Protein AF-A0A2W4MJK6-F1 (afdb_monomer_lite)

Structure (mmCIF, N/CA/C/O backbone):
data_AF-A0A2W4MJK6-F1
#
_entry.id   AF-A0A2W4MJK6-F1
#
loop_
_atom_site.group_PDB
_atom_site.id
_atom_site.type_symbol
_atom_site.label_atom_id
_atom_site.label_alt_id
_atom_site.label_comp_id
_atom_site.label_asym_id
_atom_site.label_entity_id
_atom_site.label_seq_id
_atom_site.pdbx_PDB_ins_code
_atom_site.Cartn_x
_atom_site.Cartn_y
_atom_site.Cartn_z
_atom_site.occupancy
_atom_site.B_iso_or_equiv
_atom_site.auth_seq_id
_atom_site.auth_comp_id
_atom_site.auth_asym_id
_atom_site.auth_atom_id
_atom_site.pdbx_PDB_model_num
ATOM 1 N N . MET A 1 1 ? 18.730 6.166 -20.082 1.00 87.31 1 MET A N 1
ATOM 2 C CA . MET A 1 1 ? 17.694 5.169 -19.713 1.00 87.31 1 MET A CA 1
ATOM 3 C C . MET A 1 1 ? 17.436 5.219 -18.221 1.00 87.31 1 MET A C 1
ATOM 5 O O . MET A 1 1 ? 16.316 5.529 -17.856 1.00 87.31 1 MET A O 1
ATOM 9 N N . LEU A 1 2 ? 18.452 4.972 -17.387 1.00 89.06 2 LEU A N 1
ATOM 10 C CA . LEU A 1 2 ? 18.341 5.116 -15.932 1.00 89.06 2 LEU A CA 1
ATOM 11 C C . LEU A 1 2 ? 17.918 6.533 -15.521 1.00 89.06 2 LEU A C 1
ATOM 13 O O . LEU A 1 2 ? 17.028 6.662 -14.697 1.00 89.06 2 LEU A O 1
ATOM 17 N N . ASP A 1 3 ? 18.422 7.572 -16.195 1.00 93.44 3 ASP A N 1
ATOM 18 C CA . ASP A 1 3 ? 17.972 8.958 -15.964 1.00 93.44 3 ASP A CA 1
ATOM 19 C C . ASP A 1 3 ? 16.452 9.110 -16.114 1.00 93.44 3 ASP A C 1
ATOM 21 O O . ASP A 1 3 ? 15.803 9.695 -15.261 1.00 93.44 3 ASP A O 1
ATOM 25 N N . ARG A 1 4 ? 15.852 8.462 -17.124 1.00 95.12 4 ARG A N 1
ATOM 26 C CA . ARG A 1 4 ? 14.391 8.470 -17.305 1.00 95.12 4 ARG A CA 1
ATOM 27 C C . ARG A 1 4 ? 13.666 7.731 -16.182 1.00 95.12 4 ARG A C 1
ATOM 29 O O . ARG A 1 4 ? 12.547 8.091 -15.854 1.00 95.12 4 ARG A O 1
ATOM 36 N N . VAL A 1 5 ? 14.268 6.691 -15.604 1.00 95.44 5 VAL A N 1
ATOM 37 C CA . VAL A 1 5 ? 13.682 6.020 -14.435 1.00 95.44 5 VAL A CA 1
ATOM 38 C C . VAL A 1 5 ? 13.649 6.985 -13.248 1.00 95.44 5 VAL A C 1
ATOM 40 O O . VAL A 1 5 ? 12.609 7.115 -12.606 1.00 95.44 5 VAL A O 1
ATOM 43 N N . PHE A 1 6 ? 14.739 7.719 -13.013 1.00 95.62 6 PHE A N 1
ATOM 44 C CA . PHE A 1 6 ? 14.798 8.732 -11.960 1.00 95.62 6 PHE A CA 1
ATOM 45 C C . PHE A 1 6 ? 13.833 9.898 -12.204 1.00 95.62 6 PHE A C 1
ATOM 47 O O . PHE A 1 6 ? 13.121 10.265 -11.275 1.00 95.62 6 PHE A O 1
ATOM 54 N N . ASP A 1 7 ? 13.711 10.395 -13.439 1.00 95.94 7 ASP A N 1
ATOM 55 C CA . ASP A 1 7 ? 12.715 11.419 -13.797 1.00 95.94 7 ASP A CA 1
ATOM 56 C C . ASP A 1 7 ? 11.285 10.948 -13.474 1.00 95.94 7 ASP A C 1
ATOM 58 O O . ASP A 1 7 ? 10.447 11.710 -12.989 1.00 95.94 7 ASP A O 1
ATOM 62 N N . GLY A 1 8 ? 10.996 9.669 -13.734 1.00 94.94 8 GLY A N 1
ATOM 63 C CA . GLY A 1 8 ? 9.712 9.055 -13.405 1.00 94.94 8 GLY A CA 1
ATOM 64 C C . GLY A 1 8 ? 9.469 8.947 -11.898 1.00 94.94 8 GLY A C 1
ATOM 65 O O . GLY A 1 8 ? 8.353 9.186 -11.435 1.00 94.94 8 GLY A O 1
ATOM 66 N N . PHE A 1 9 ? 10.504 8.626 -11.119 1.00 94.19 9 PHE A N 1
ATOM 67 C CA . PHE A 1 9 ? 10.424 8.623 -9.656 1.00 94.19 9 PHE A CA 1
ATOM 68 C C . PHE A 1 9 ? 10.212 10.023 -9.087 1.00 94.19 9 PHE A C 1
ATOM 70 O O . PHE A 1 9 ? 9.378 10.191 -8.201 1.00 94.19 9 PHE A O 1
ATOM 77 N N . GLU A 1 10 ? 10.907 11.026 -9.613 1.00 94.25 10 GLU A N 1
ATOM 78 C CA . GLU A 1 10 ? 10.754 12.418 -9.193 1.00 94.25 10 GLU A CA 1
ATOM 79 C C . GLU A 1 10 ? 9.349 12.956 -9.503 1.00 94.25 10 GLU A C 1
ATOM 81 O O . GLU A 1 10 ? 8.722 13.590 -8.648 1.00 94.25 10 GLU A O 1
ATOM 86 N N . ALA A 1 11 ? 8.809 12.640 -10.686 1.00 92.31 11 ALA A N 1
ATOM 87 C CA . ALA A 1 11 ? 7.434 12.979 -11.047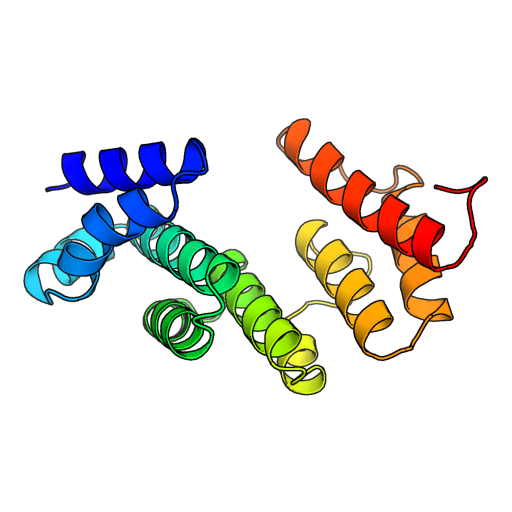 1.00 92.31 11 ALA A CA 1
ATOM 88 C C . ALA A 1 11 ? 6.430 12.393 -10.041 1.00 92.31 11 ALA A C 1
ATOM 90 O O . ALA A 1 11 ? 5.590 13.116 -9.504 1.00 92.31 11 ALA A O 1
ATOM 91 N N . ALA A 1 12 ? 6.573 11.108 -9.704 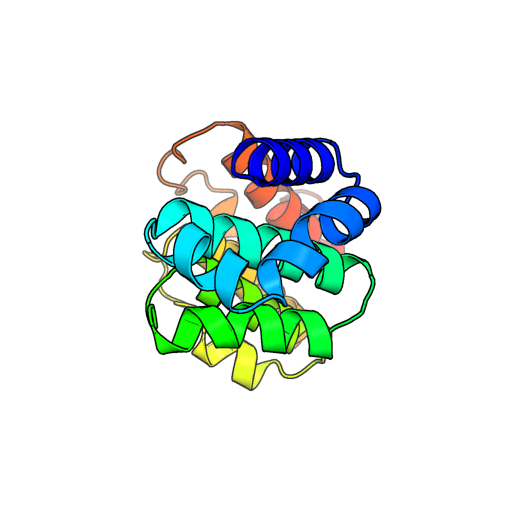1.00 87.38 12 ALA A N 1
ATOM 92 C CA . ALA A 1 12 ? 5.710 10.460 -8.722 1.00 87.38 12 ALA A CA 1
ATOM 93 C C . ALA A 1 12 ? 5.875 11.030 -7.307 1.00 87.38 12 ALA A C 1
ATOM 95 O O . ALA A 1 12 ? 4.882 11.198 -6.603 1.00 87.38 12 ALA A O 1
ATOM 96 N N . ALA A 1 13 ? 7.106 11.347 -6.896 1.00 86.00 13 ALA A N 1
ATOM 97 C CA . ALA A 1 13 ? 7.391 11.970 -5.604 1.00 86.00 13 ALA A CA 1
ATOM 98 C C . ALA A 1 13 ? 6.758 13.365 -5.485 1.00 86.00 13 ALA A C 1
ATOM 100 O O . ALA A 1 13 ? 6.377 13.784 -4.395 1.00 86.00 13 ALA A O 1
ATOM 101 N N . SER A 1 14 ? 6.587 14.052 -6.615 1.00 87.88 14 SER A N 1
ATOM 102 C CA . SER A 1 14 ? 5.889 15.338 -6.706 1.00 87.88 14 SER A CA 1
ATOM 103 C C . SER A 1 14 ? 4.359 15.196 -6.778 1.00 87.88 14 SER A C 1
ATOM 105 O O . SER A 1 14 ? 3.655 16.198 -6.886 1.00 87.88 14 SER A O 1
ATOM 107 N N . GLY A 1 15 ? 3.833 13.966 -6.731 1.00 85.75 15 GLY A N 1
ATOM 108 C CA . GLY A 1 15 ? 2.406 13.652 -6.848 1.00 85.75 15 GLY A CA 1
ATOM 109 C C . GLY A 1 15 ? 1.886 13.577 -8.288 1.00 85.75 15 GLY A C 1
ATOM 110 O O . GLY A 1 15 ? 0.711 13.271 -8.498 1.00 85.75 15 GLY A O 1
ATOM 111 N N . ASP A 1 16 ? 2.739 13.806 -9.288 1.00 92.62 16 ASP A N 1
ATOM 112 C CA . ASP A 1 16 ? 2.381 13.725 -10.704 1.00 92.62 16 ASP A CA 1
ATOM 113 C C . ASP A 1 16 ? 2.497 12.277 -11.203 1.00 92.62 16 ASP A C 1
ATOM 115 O O . ASP A 1 16 ? 3.438 11.862 -11.888 1.00 92.62 16 ASP A O 1
ATOM 119 N N . HIS A 1 17 ? 1.522 11.468 -10.791 1.00 91.56 17 HIS A N 1
ATOM 120 C CA . HIS A 1 17 ? 1.454 10.053 -11.148 1.00 91.56 17 HIS A CA 1
ATOM 121 C C . HIS A 1 17 ? 1.176 9.816 -12.638 1.00 91.56 17 HIS A C 1
ATOM 123 O O . HIS A 1 17 ? 1.513 8.749 -13.151 1.00 91.56 17 HIS A O 1
ATOM 129 N N . GLU A 1 18 ? 0.567 10.781 -13.332 1.00 94.12 18 GLU A N 1
ATOM 130 C CA . GLU A 1 18 ? 0.314 10.690 -14.771 1.00 94.12 18 GLU A CA 1
ATOM 131 C C . GLU A 1 18 ? 1.626 10.817 -15.541 1.00 94.12 18 GLU A C 1
ATOM 133 O O . GLU A 1 18 ? 1.984 9.908 -16.291 1.00 94.12 18 GLU A O 1
ATOM 138 N N . ARG A 1 19 ? 2.417 11.856 -15.247 1.00 95.94 19 ARG A N 1
ATOM 139 C CA . ARG A 1 19 ? 3.763 12.015 -15.805 1.00 95.94 19 ARG A CA 1
ATOM 140 C C . ARG A 1 19 ? 4.672 10.838 -15.462 1.00 95.94 19 ARG A C 1
ATOM 142 O O . ARG A 1 19 ? 5.455 10.393 -16.302 1.00 95.94 19 ARG A O 1
ATOM 149 N N . ALA A 1 20 ? 4.573 10.305 -14.244 1.00 95.62 20 ALA A N 1
ATOM 150 C CA . ALA A 1 20 ? 5.320 9.110 -13.870 1.00 95.62 20 ALA A CA 1
ATOM 151 C C . ALA A 1 20 ? 4.943 7.891 -14.737 1.00 95.62 20 ALA A C 1
ATOM 153 O O . ALA A 1 20 ? 5.843 7.185 -15.193 1.00 95.62 20 ALA A O 1
ATOM 154 N N . ASP A 1 21 ? 3.650 7.653 -15.014 1.00 97.19 21 ASP A N 1
ATOM 155 C CA . ASP A 1 21 ? 3.210 6.571 -15.916 1.00 97.19 21 ASP A CA 1
ATOM 156 C C . ASP A 1 21 ? 3.694 6.817 -17.353 1.00 97.19 21 ASP A C 1
ATOM 158 O O . ASP A 1 21 ? 4.245 5.901 -17.959 1.00 97.19 21 ASP A O 1
ATOM 162 N N . GLU A 1 22 ? 3.601 8.044 -17.877 1.00 97.50 22 GLU A N 1
ATOM 163 C CA . GLU A 1 22 ? 4.102 8.395 -19.219 1.00 97.50 22 GLU A CA 1
ATOM 164 C C . GLU A 1 22 ? 5.592 8.072 -19.402 1.00 97.50 22 GLU A C 1
ATOM 166 O O . GLU A 1 22 ? 6.026 7.624 -20.470 1.00 97.50 22 GLU A O 1
ATOM 171 N N . ILE A 1 23 ? 6.392 8.293 -18.357 1.00 97.62 23 ILE A N 1
ATOM 172 C CA . ILE A 1 23 ? 7.836 8.062 -18.388 1.00 97.62 23 ILE A CA 1
ATOM 173 C C . ILE A 1 23 ? 8.168 6.583 -18.168 1.00 97.62 23 ILE A C 1
ATOM 175 O O . ILE A 1 23 ? 8.972 6.018 -18.916 1.00 97.62 23 ILE A O 1
ATOM 179 N N . LEU A 1 24 ? 7.581 5.962 -17.141 1.00 97.69 24 LEU A N 1
ATOM 180 C CA . LEU A 1 24 ? 7.978 4.637 -16.665 1.00 97.69 24 LEU A CA 1
ATOM 181 C C . LEU A 1 24 ? 7.270 3.499 -17.399 1.00 97.69 24 LEU A C 1
ATOM 183 O O . LEU A 1 24 ? 7.874 2.439 -17.574 1.00 97.69 24 LEU A O 1
ATOM 187 N N . ARG A 1 25 ? 6.026 3.685 -17.863 1.00 97.62 25 ARG A N 1
ATOM 188 C CA . ARG A 1 25 ? 5.255 2.612 -18.510 1.00 97.62 25 ARG A CA 1
ATOM 189 C C . ARG A 1 25 ? 5.942 2.056 -19.756 1.00 97.62 25 ARG A C 1
ATOM 191 O O . ARG A 1 25 ? 6.090 0.837 -19.826 1.00 97.62 25 ARG A O 1
ATOM 198 N N . PRO A 1 26 ? 6.446 2.882 -20.696 1.00 97.88 26 PRO A N 1
ATOM 199 C CA . PRO A 1 26 ? 7.127 2.358 -21.877 1.00 97.88 26 PRO A CA 1
ATOM 200 C C . PRO A 1 26 ? 8.396 1.569 -21.528 1.00 97.88 26 PRO A C 1
ATOM 202 O O . PRO A 1 26 ? 8.716 0.592 -22.198 1.00 97.88 26 PRO A O 1
ATOM 205 N N . LEU A 1 27 ? 9.108 1.972 -20.468 1.00 97.06 27 LEU A N 1
ATOM 206 C CA . LEU A 1 27 ? 10.315 1.283 -19.996 1.00 97.06 27 LEU A CA 1
ATOM 207 C C . LEU A 1 27 ? 9.984 -0.043 -19.304 1.00 97.06 27 LEU A C 1
ATOM 209 O O . LEU A 1 27 ? 10.742 -1.003 -19.411 1.00 97.06 27 LEU A O 1
ATOM 213 N N . PHE A 1 28 ? 8.862 -0.090 -18.587 1.00 96.00 28 PHE A N 1
ATOM 214 C CA . PHE A 1 28 ? 8.365 -1.298 -17.945 1.00 96.00 28 PHE A CA 1
ATOM 215 C C . PHE A 1 28 ? 7.875 -2.315 -18.983 1.00 96.00 28 PHE A C 1
ATOM 217 O O . PHE A 1 28 ? 8.196 -3.500 -18.887 1.00 96.00 28 PHE A O 1
ATOM 224 N N . ASP A 1 29 ? 7.121 -1.877 -19.990 1.00 95.75 29 ASP A N 1
ATOM 225 C CA . ASP A 1 29 ? 6.503 -2.763 -20.981 1.00 95.75 29 ASP A CA 1
ATOM 226 C C . ASP A 1 29 ? 7.492 -3.274 -22.043 1.00 95.75 29 ASP A C 1
ATOM 228 O O . ASP A 1 29 ? 7.329 -4.397 -22.522 1.00 95.75 29 ASP A O 1
ATOM 232 N N . ASP A 1 30 ? 8.542 -2.514 -22.382 1.00 96.62 30 ASP A N 1
ATOM 233 C CA . ASP A 1 30 ? 9.604 -2.972 -23.289 1.00 96.62 30 ASP A CA 1
ATOM 234 C C . ASP A 1 30 ? 10.489 -4.039 -22.606 1.00 96.62 30 ASP A C 1
ATOM 236 O O . ASP A 1 30 ? 11.190 -3.725 -21.639 1.00 96.62 30 ASP A O 1
ATOM 240 N N . PRO A 1 31 ? 10.535 -5.291 -23.111 1.00 95.31 31 PRO A N 1
ATOM 241 C CA . PRO A 1 31 ? 11.337 -6.360 -22.518 1.00 95.31 31 PRO A CA 1
ATOM 242 C C . PRO A 1 31 ? 12.828 -6.031 -22.397 1.00 95.31 31 PRO A C 1
ATOM 244 O O . PRO A 1 31 ? 13.452 -6.428 -21.417 1.00 95.31 31 PRO A O 1
ATOM 247 N N . ARG A 1 32 ? 13.397 -5.290 -23.358 1.00 95.81 32 ARG A N 1
ATOM 248 C CA . ARG A 1 32 ? 14.825 -4.923 -23.347 1.00 95.81 32 ARG A CA 1
ATOM 249 C C . ARG A 1 32 ? 15.121 -3.917 -22.248 1.00 95.81 32 ARG A C 1
ATOM 251 O O . ARG A 1 32 ? 16.144 -4.001 -21.577 1.00 95.81 32 ARG A O 1
ATOM 258 N N . CYS A 1 33 ? 14.214 -2.962 -22.069 1.00 95.38 33 CYS A N 1
ATOM 259 C CA . CYS A 1 33 ? 14.311 -1.992 -20.993 1.00 95.38 33 CYS A CA 1
ATOM 260 C C . CYS A 1 33 ? 14.109 -2.677 -19.635 1.00 95.38 33 CYS A C 1
ATOM 262 O O . CYS A 1 33 ? 14.892 -2.490 -18.701 1.00 95.38 33 CYS A O 1
ATOM 264 N N . TRP A 1 34 ? 13.092 -3.528 -19.533 1.00 94.38 34 TRP A N 1
ATOM 265 C CA . TRP A 1 34 ? 12.825 -4.248 -18.302 1.00 94.38 34 TRP A CA 1
ATOM 266 C C . TRP A 1 34 ? 13.993 -5.127 -17.874 1.00 94.38 34 TRP A C 1
ATOM 268 O O . TRP A 1 34 ? 14.310 -5.130 -16.696 1.00 94.38 34 TRP A O 1
ATOM 278 N N . GLU A 1 35 ? 14.666 -5.820 -18.795 1.00 93.88 35 GLU A N 1
ATOM 279 C CA . GLU A 1 35 ? 15.834 -6.652 -18.477 1.00 93.88 35 GLU A CA 1
ATOM 280 C C . GLU A 1 35 ? 16.925 -5.856 -17.743 1.00 93.88 35 GLU A C 1
ATOM 282 O O . GLU A 1 35 ? 17.447 -6.312 -16.726 1.00 93.88 35 GLU A O 1
ATOM 287 N N . VAL A 1 36 ? 17.204 -4.628 -18.194 1.00 94.62 36 VAL A N 1
ATOM 288 C CA . VAL A 1 36 ? 18.181 -3.736 -17.552 1.00 94.62 36 VAL A CA 1
ATOM 289 C C . VAL A 1 36 ? 17.687 -3.252 -16.189 1.00 94.62 36 VAL A C 1
ATOM 291 O O . VAL A 1 36 ? 18.419 -3.371 -15.211 1.00 94.62 36 VAL A O 1
ATOM 294 N N . ILE A 1 37 ? 16.454 -2.744 -16.090 1.00 93.69 37 ILE A N 1
ATOM 295 C CA . ILE A 1 37 ? 15.870 -2.271 -14.816 1.00 93.69 37 ILE A CA 1
ATOM 296 C C . ILE A 1 37 ? 15.832 -3.400 -13.785 1.00 93.69 37 ILE A C 1
ATOM 298 O O . ILE A 1 37 ? 16.164 -3.211 -12.619 1.00 93.69 37 ILE A O 1
ATOM 302 N N . ALA A 1 38 ? 15.448 -4.591 -14.234 1.00 90.31 38 ALA A N 1
ATOM 303 C CA . ALA A 1 38 ? 15.267 -5.764 -13.410 1.00 90.31 38 ALA A CA 1
ATOM 304 C C . ALA A 1 38 ? 16.583 -6.278 -12.807 1.00 90.31 38 ALA A C 1
ATOM 306 O O . ALA A 1 38 ? 16.522 -7.022 -11.827 1.00 90.31 38 ALA A O 1
ATOM 307 N N . THR A 1 39 ? 17.749 -5.906 -13.345 1.00 93.19 39 THR A N 1
ATOM 308 C CA . THR A 1 39 ? 19.051 -6.294 -12.774 1.00 93.19 39 THR A CA 1
ATOM 309 C C . THR A 1 39 ? 19.294 -5.737 -11.374 1.00 93.19 39 THR A C 1
ATOM 311 O O . THR A 1 39 ? 19.967 -6.392 -10.580 1.00 93.19 39 THR A O 1
ATOM 314 N N . ASP A 1 40 ? 18.710 -4.582 -11.049 1.00 92.25 40 ASP A N 1
ATOM 315 C CA . ASP A 1 40 ? 18.738 -4.014 -9.705 1.00 92.25 40 ASP A CA 1
ATOM 316 C C . ASP A 1 40 ? 17.387 -4.259 -9.018 1.00 92.25 40 ASP A C 1
ATOM 318 O O . ASP A 1 40 ? 16.360 -3.728 -9.459 1.00 92.25 40 ASP A O 1
ATOM 322 N N . PRO A 1 41 ? 17.360 -5.040 -7.924 1.00 90.62 41 PRO A N 1
ATOM 323 C CA . PRO A 1 41 ? 16.146 -5.275 -7.165 1.00 90.62 41 PRO A CA 1
ATOM 324 C C . PRO A 1 41 ? 15.424 -4.007 -6.708 1.00 90.62 41 PRO A C 1
ATOM 326 O O . PRO A 1 41 ? 14.198 -3.980 -6.775 1.00 90.62 41 PRO A O 1
ATOM 329 N N . LEU A 1 42 ? 16.155 -2.967 -6.293 1.00 89.19 42 LEU A N 1
ATOM 330 C CA . LEU A 1 42 ? 15.563 -1.726 -5.787 1.00 89.19 42 LEU A CA 1
ATOM 331 C C . LEU A 1 42 ? 14.914 -0.919 -6.910 1.00 89.19 42 LEU A C 1
ATOM 333 O O . LEU A 1 42 ? 13.802 -0.418 -6.753 1.00 89.19 42 LEU A O 1
ATOM 337 N N . MET A 1 43 ? 15.567 -0.826 -8.071 1.00 91.88 43 MET A N 1
ATOM 338 C CA . MET A 1 43 ? 14.962 -0.166 -9.232 1.00 91.88 43 MET A CA 1
ATOM 339 C C . MET A 1 43 ? 13.742 -0.936 -9.729 1.00 91.88 43 MET A C 1
ATOM 341 O O . MET A 1 43 ? 12.714 -0.337 -10.046 1.00 91.88 43 MET A O 1
ATOM 345 N N . ARG A 1 44 ? 13.827 -2.268 -9.766 1.00 92.31 44 ARG A N 1
ATOM 346 C CA . ARG A 1 44 ? 12.726 -3.132 -10.192 1.00 92.31 44 ARG A CA 1
ATOM 347 C C . ARG A 1 44 ? 11.478 -2.939 -9.328 1.00 92.31 44 ARG A C 1
ATOM 349 O O . ARG A 1 44 ? 10.382 -2.776 -9.869 1.00 92.31 44 ARG A O 1
ATOM 356 N N . THR A 1 45 ? 11.631 -2.981 -8.006 1.00 93.00 45 THR A N 1
ATOM 357 C CA . THR A 1 45 ? 10.513 -2.822 -7.067 1.00 93.00 45 THR A CA 1
ATOM 358 C C . THR A 1 45 ? 10.019 -1.384 -7.040 1.00 93.00 45 THR A C 1
ATOM 360 O O . THR A 1 45 ? 8.808 -1.186 -7.078 1.00 93.00 45 THR A O 1
ATOM 363 N N . GLY A 1 46 ? 10.922 -0.401 -7.107 1.00 93.38 46 GLY A N 1
ATOM 364 C CA . GLY A 1 46 ? 10.583 1.017 -7.208 1.00 93.38 46 GLY A CA 1
ATOM 365 C C . GLY A 1 46 ? 9.716 1.333 -8.428 1.00 93.38 46 GLY A C 1
ATOM 366 O O . GLY A 1 46 ? 8.643 1.908 -8.280 1.00 93.38 46 GLY A O 1
ATOM 367 N N . VAL A 1 47 ? 10.106 0.885 -9.631 1.00 96.00 47 VAL A N 1
ATOM 368 C CA . VAL A 1 47 ? 9.311 1.098 -10.860 1.00 96.00 47 VAL A CA 1
ATOM 369 C C . VAL A 1 47 ? 7.926 0.470 -10.741 1.00 96.00 47 VAL A C 1
ATOM 371 O O . VAL A 1 47 ? 6.927 1.118 -11.054 1.00 96.00 47 VAL A O 1
ATOM 374 N N . ALA A 1 48 ? 7.845 -0.777 -10.272 1.00 95.44 48 ALA A N 1
ATOM 375 C CA . ALA A 1 48 ? 6.560 -1.449 -10.115 1.00 95.44 48 ALA A CA 1
ATOM 376 C C . ALA A 1 48 ? 5.680 -0.792 -9.045 1.00 95.44 48 ALA A C 1
ATOM 378 O O . ALA A 1 48 ? 4.469 -0.695 -9.238 1.00 95.44 48 ALA A O 1
ATOM 379 N N . TYR A 1 49 ? 6.275 -0.315 -7.951 1.00 93.88 49 TYR A N 1
ATOM 380 C CA . TYR A 1 49 ? 5.571 0.420 -6.910 1.00 93.88 49 TYR A CA 1
ATOM 381 C C . TYR A 1 49 ? 5.021 1.742 -7.439 1.00 93.88 49 TYR A C 1
ATOM 383 O O . TYR A 1 49 ? 3.817 1.971 -7.352 1.00 93.88 49 TYR A O 1
ATOM 391 N N . THR A 1 50 ? 5.854 2.567 -8.074 1.00 94.50 50 THR A N 1
ATOM 392 C CA . THR A 1 50 ? 5.435 3.853 -8.643 1.00 94.50 50 THR A CA 1
ATOM 393 C C . THR A 1 50 ? 4.287 3.695 -9.638 1.00 94.50 50 THR A C 1
ATOM 395 O O . THR A 1 50 ? 3.265 4.373 -9.518 1.00 94.50 50 THR A O 1
ATO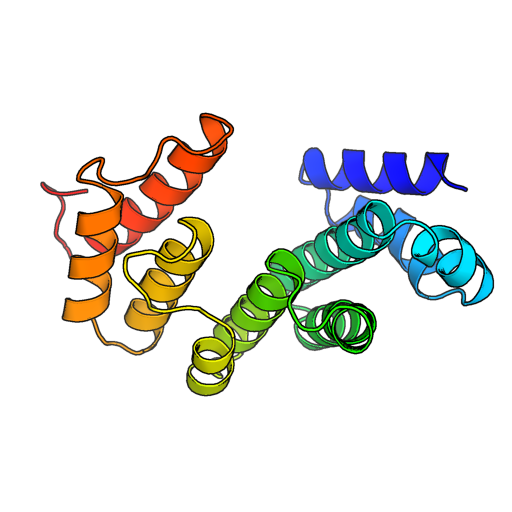M 398 N N . LEU A 1 51 ? 4.424 2.770 -10.591 1.00 97.56 51 LEU A N 1
ATOM 399 C CA . LEU A 1 51 ? 3.390 2.493 -11.586 1.00 97.56 51 LEU A CA 1
ATOM 400 C C . LEU A 1 51 ? 2.116 1.923 -10.949 1.00 97.56 51 LEU A C 1
ATOM 402 O O . LEU A 1 51 ? 1.012 2.356 -11.275 1.00 97.56 51 LEU A O 1
ATOM 406 N N . GLY A 1 52 ? 2.260 0.976 -10.019 1.00 95.75 52 GLY A N 1
ATOM 407 C CA . GLY A 1 52 ? 1.133 0.329 -9.356 1.00 95.75 52 GLY A CA 1
ATOM 408 C C . GLY A 1 52 ? 0.322 1.281 -8.473 1.00 95.75 52 GLY A C 1
ATOM 409 O O . GLY A 1 52 ? -0.907 1.245 -8.512 1.00 95.75 52 GLY A O 1
ATOM 410 N N . ILE A 1 53 ? 0.981 2.169 -7.720 1.00 91.81 53 ILE A N 1
ATOM 411 C CA . ILE A 1 53 ? 0.309 3.213 -6.931 1.00 91.81 53 ILE A CA 1
ATOM 412 C C . ILE A 1 53 ? -0.364 4.244 -7.844 1.00 91.81 53 ILE A C 1
ATOM 414 O O . ILE A 1 53 ? -1.515 4.607 -7.605 1.00 91.81 53 ILE A O 1
ATOM 418 N N . GLY A 1 54 ? 0.301 4.672 -8.921 1.00 93.50 54 GLY A N 1
ATOM 419 C CA . GLY A 1 54 ? -0.305 5.580 -9.898 1.00 93.50 54 GLY A CA 1
ATOM 420 C C . GLY A 1 54 ? -1.569 4.994 -10.539 1.00 93.50 54 GLY A C 1
ATOM 421 O O . GLY A 1 54 ? -2.589 5.674 -10.658 1.00 93.50 54 GLY A O 1
ATOM 422 N N . ASP A 1 55 ? -1.545 3.706 -10.883 1.00 96.50 55 ASP A N 1
ATOM 423 C CA . ASP A 1 55 ? -2.715 2.991 -11.394 1.00 96.50 55 ASP A CA 1
ATOM 424 C C . ASP A 1 55 ? -3.826 2.840 -10.344 1.00 96.50 55 ASP A C 1
ATOM 426 O O . ASP A 1 55 ? -5.000 2.982 -10.688 1.00 96.50 55 ASP A O 1
ATOM 430 N N . LEU A 1 56 ? -3.488 2.612 -9.069 1.00 92.19 56 LEU A N 1
ATOM 431 C CA . LEU A 1 56 ? -4.455 2.602 -7.965 1.00 92.19 56 LEU A CA 1
ATOM 432 C C . LEU A 1 56 ? -5.165 3.951 -7.814 1.00 92.19 56 LEU A C 1
ATOM 434 O O . LEU A 1 56 ? -6.394 3.982 -7.746 1.00 92.19 56 LEU A O 1
ATOM 438 N N . HIS A 1 57 ? -4.415 5.055 -7.804 1.00 89.31 57 HIS A N 1
ATOM 439 C CA . HIS A 1 57 ? -4.975 6.408 -7.705 1.00 89.31 57 HIS A CA 1
ATOM 440 C C . HIS A 1 57 ? -5.899 6.740 -8.879 1.00 89.31 57 HIS A C 1
ATOM 442 O O . HIS A 1 57 ? -6.917 7.404 -8.701 1.00 89.31 57 HIS A O 1
ATOM 448 N N . ALA A 1 58 ? -5.592 6.220 -10.065 1.00 91.88 58 ALA A N 1
ATOM 449 C CA . ALA A 1 58 ? -6.426 6.381 -11.246 1.00 91.88 58 ALA A CA 1
ATOM 450 C C . ALA A 1 58 ? -7.571 5.353 -11.363 1.00 91.88 58 ALA A C 1
ATOM 452 O O . ALA A 1 58 ? -8.265 5.328 -12.380 1.00 91.88 58 ALA A O 1
ATOM 453 N N . GLY A 1 59 ? -7.754 4.463 -10.379 1.00 94.12 59 GLY A N 1
ATOM 454 C CA . GLY A 1 59 ? -8.779 3.412 -10.408 1.00 94.12 59 GLY A CA 1
ATOM 455 C C . GLY A 1 59 ? -8.531 2.300 -11.437 1.00 94.12 59 GLY A C 1
ATOM 456 O O . GLY A 1 59 ? -9.415 1.485 -11.697 1.00 94.12 59 GLY A O 1
ATOM 457 N N . ARG A 1 60 ? -7.331 2.219 -12.022 1.00 96.62 60 ARG A N 1
ATOM 458 C CA . ARG A 1 60 ? -6.934 1.217 -13.026 1.00 96.62 60 ARG A CA 1
ATOM 459 C C . ARG A 1 60 ? -6.458 -0.072 -12.353 1.00 96.62 60 ARG A C 1
ATOM 461 O O . ARG A 1 60 ? -5.316 -0.499 -12.521 1.00 96.62 60 ARG A O 1
ATOM 468 N N . LEU A 1 61 ? -7.350 -0.695 -11.584 1.00 96.94 61 LEU A N 1
ATOM 469 C CA . LEU A 1 61 ? -7.022 -1.798 -10.668 1.00 96.94 61 LEU A CA 1
ATOM 470 C C . LEU A 1 61 ? -6.373 -3.001 -11.378 1.00 96.94 61 LEU A C 1
ATOM 472 O O . LEU A 1 61 ? -5.422 -3.576 -10.854 1.00 96.94 61 LEU A O 1
ATOM 476 N N . ASP A 1 62 ? -6.810 -3.325 -12.598 1.00 97.38 62 ASP A N 1
ATOM 477 C CA . ASP A 1 62 ? -6.235 -4.416 -13.404 1.00 97.38 62 ASP A CA 1
ATOM 478 C C . ASP A 1 62 ? -4.784 -4.149 -13.821 1.00 97.38 62 ASP A C 1
ATOM 480 O O . ASP A 1 62 ? -3.941 -5.049 -13.757 1.00 97.38 62 ASP A O 1
ATOM 484 N N . ARG A 1 63 ? -4.462 -2.902 -14.196 1.00 96.75 63 ARG A N 1
ATOM 485 C CA . ARG A 1 63 ? -3.086 -2.509 -14.541 1.00 96.75 63 ARG A CA 1
ATOM 486 C C . ARG A 1 63 ? -2.182 -2.526 -13.312 1.00 96.75 63 ARG A C 1
ATOM 488 O O . ARG A 1 63 ? -1.063 -3.041 -13.398 1.00 96.75 63 ARG A O 1
ATOM 495 N N . ALA A 1 64 ? -2.674 -2.035 -12.174 1.00 97.06 64 ALA A N 1
ATOM 496 C CA . ALA A 1 64 ? -1.936 -2.072 -10.914 1.00 97.06 64 ALA A CA 1
ATOM 497 C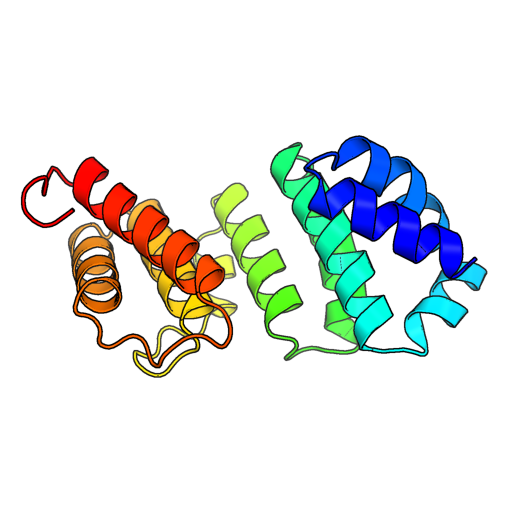 C . ALA A 1 64 ? -1.589 -3.516 -10.526 1.00 97.06 64 ALA A C 1
ATOM 499 O O . ALA A 1 64 ? -0.432 -3.843 -10.258 1.00 97.06 64 ALA A O 1
ATOM 500 N N . GLU A 1 65 ? -2.576 -4.411 -10.571 1.00 96.56 65 GLU A N 1
ATOM 501 C CA . GLU A 1 65 ? -2.388 -5.817 -10.229 1.00 96.56 65 GLU A CA 1
ATOM 502 C C . GLU A 1 65 ? -1.371 -6.517 -11.135 1.00 96.56 65 GLU A C 1
ATOM 504 O O . GLU A 1 65 ? -0.480 -7.212 -10.643 1.00 96.56 65 GLU A O 1
ATOM 509 N N . ALA A 1 66 ? -1.482 -6.326 -12.453 1.00 96.25 66 ALA A N 1
ATOM 510 C CA . ALA A 1 66 ? -0.550 -6.891 -13.424 1.00 96.25 66 ALA A CA 1
ATOM 511 C C . ALA A 1 66 ? 0.884 -6.394 -13.184 1.00 96.25 66 ALA A C 1
ATOM 513 O O . ALA A 1 66 ? 1.829 -7.187 -13.206 1.00 96.25 66 ALA A O 1
ATOM 514 N N . THR A 1 67 ? 1.032 -5.099 -12.885 1.00 95.88 67 THR A N 1
ATOM 515 C CA . THR A 1 67 ? 2.322 -4.469 -12.578 1.00 95.88 67 THR A CA 1
ATOM 516 C C . THR A 1 67 ? 2.965 -5.113 -11.348 1.00 95.88 67 THR A C 1
ATOM 518 O O . THR A 1 67 ? 4.102 -5.583 -11.419 1.00 95.88 67 THR A O 1
ATOM 521 N N . PHE A 1 68 ? 2.227 -5.226 -10.239 1.00 95.88 68 PHE A N 1
ATOM 522 C CA . PHE A 1 68 ? 2.746 -5.845 -9.019 1.00 95.88 68 PHE A CA 1
ATOM 523 C C . PHE A 1 68 ? 3.014 -7.348 -9.178 1.00 95.88 68 PHE A C 1
ATOM 525 O O . PHE A 1 68 ? 4.030 -7.852 -8.693 1.00 95.88 68 PHE A O 1
ATOM 532 N N . ARG A 1 69 ? 2.142 -8.086 -9.881 1.00 94.69 69 ARG A N 1
ATOM 533 C CA . ARG A 1 69 ? 2.319 -9.531 -10.106 1.00 94.69 69 ARG A CA 1
ATOM 534 C C . ARG A 1 69 ? 3.580 -9.859 -10.896 1.00 94.69 69 ARG A C 1
ATOM 536 O O . ARG A 1 69 ? 4.222 -10.856 -10.575 1.00 94.69 69 ARG A O 1
ATOM 543 N N . ARG A 1 70 ? 3.958 -9.020 -11.868 1.00 93.31 70 ARG A N 1
ATOM 544 C CA . ARG A 1 70 ? 5.192 -9.199 -12.649 1.00 93.31 70 ARG A CA 1
ATOM 545 C C . ARG A 1 70 ? 6.447 -9.195 -11.776 1.00 93.31 70 ARG A C 1
ATOM 547 O O . ARG A 1 70 ? 7.408 -9.872 -12.107 1.00 93.31 70 ARG A O 1
ATOM 554 N N . VAL A 1 71 ? 6.451 -8.438 -10.678 1.00 92.62 71 VAL A N 1
ATOM 555 C CA . VAL A 1 71 ? 7.586 -8.414 -9.740 1.00 92.62 71 VAL A CA 1
ATOM 556 C C . VAL A 1 71 ? 7.445 -9.484 -8.659 1.00 92.62 71 VAL A C 1
ATOM 558 O O . VAL A 1 71 ? 8.441 -10.088 -8.264 1.00 92.62 71 VAL A O 1
ATOM 561 N N . LYS A 1 72 ? 6.216 -9.778 -8.215 1.00 89.19 72 LYS A N 1
ATOM 562 C CA . LYS A 1 72 ? 5.957 -10.794 -7.184 1.00 89.19 72 LYS A CA 1
ATOM 563 C C . LYS A 1 72 ? 6.434 -12.195 -7.578 1.00 89.19 72 LYS A C 1
ATOM 565 O O . LYS A 1 72 ? 6.842 -12.935 -6.690 1.00 89.19 72 LYS A O 1
ATOM 570 N N . SER A 1 73 ? 6.385 -12.572 -8.860 1.00 83.00 73 SER A N 1
ATOM 571 C CA . SER A 1 73 ? 6.865 -13.894 -9.310 1.00 83.00 73 SER A CA 1
ATOM 572 C C . SER A 1 73 ? 8.319 -14.158 -8.923 1.00 83.00 73 SER A C 1
ATOM 574 O O . SER A 1 73 ? 8.675 -15.291 -8.611 1.00 83.00 73 SER A O 1
ATOM 576 N N . ASP A 1 74 ? 9.126 -13.101 -8.904 1.00 80.62 74 ASP A N 1
ATOM 577 C CA . ASP A 1 74 ? 10.568 -13.181 -8.694 1.00 80.62 74 ASP A CA 1
ATOM 578 C C . ASP A 1 74 ? 10.944 -12.813 -7.252 1.00 80.62 74 ASP A C 1
ATOM 580 O O . ASP A 1 74 ? 11.982 -13.235 -6.746 1.00 80.62 74 ASP A O 1
ATOM 584 N N . MET A 1 75 ? 10.099 -12.019 -6.585 1.00 83.56 75 MET A N 1
ATOM 585 C CA . MET A 1 75 ? 10.289 -11.541 -5.213 1.00 83.56 75 MET A CA 1
ATOM 586 C C . MET A 1 75 ? 9.003 -11.739 -4.395 1.00 83.56 75 MET A C 1
ATOM 588 O O . MET A 1 75 ? 8.320 -10.763 -4.063 1.00 83.56 75 MET A O 1
ATOM 592 N N . PRO A 1 76 ? 8.645 -12.996 -4.073 1.00 81.06 76 PRO A N 1
ATOM 593 C CA . PRO A 1 76 ? 7.351 -13.331 -3.474 1.00 81.06 76 PRO A CA 1
ATOM 594 C C . PRO A 1 76 ? 7.105 -12.664 -2.115 1.00 81.06 76 PRO A C 1
ATOM 596 O O . PRO A 1 76 ? 5.955 -12.361 -1.792 1.00 81.06 76 PRO A O 1
ATOM 599 N N . ASP A 1 77 ? 8.175 -12.370 -1.374 1.00 82.38 77 ASP A N 1
ATOM 600 C CA . ASP A 1 77 ? 8.118 -11.826 -0.015 1.00 82.38 77 ASP A CA 1
ATOM 601 C C . ASP A 1 77 ? 8.445 -10.327 0.071 1.00 82.38 77 ASP A C 1
ATOM 603 O O . ASP A 1 77 ? 8.574 -9.795 1.175 1.00 82.38 77 ASP A O 1
ATOM 607 N N . HIS A 1 78 ? 8.565 -9.616 -1.061 1.00 88.44 78 HIS A N 1
ATOM 608 C CA . HIS A 1 78 ? 8.873 -8.184 -1.027 1.00 88.44 78 HIS A CA 1
ATOM 609 C C . HIS A 1 78 ? 7.717 -7.391 -0.385 1.00 88.44 78 HIS A C 1
ATOM 611 O O . HIS A 1 78 ? 6.621 -7.347 -0.964 1.00 88.44 78 HIS A O 1
ATOM 617 N N . PRO A 1 79 ? 7.926 -6.719 0.769 1.00 87.81 79 PRO A N 1
ATOM 618 C CA . PRO A 1 79 ? 6.832 -6.125 1.533 1.00 87.81 79 PRO A CA 1
ATOM 619 C C . PRO A 1 79 ? 6.026 -5.094 0.742 1.00 87.81 79 PRO A C 1
ATOM 621 O O . PRO A 1 79 ? 4.802 -5.127 0.775 1.00 87.81 79 PRO A O 1
ATOM 624 N N . GLU A 1 80 ? 6.680 -4.214 -0.020 1.00 86.50 80 GLU A N 1
ATOM 625 C CA . GLU A 1 80 ? 5.990 -3.165 -0.789 1.00 86.50 80 GLU A CA 1
ATOM 626 C C . GLU A 1 80 ? 5.097 -3.726 -1.898 1.00 86.50 80 GLU A C 1
ATOM 628 O O . GLU A 1 80 ? 3.973 -3.266 -2.079 1.00 86.50 80 GLU A O 1
ATOM 633 N N . ILE A 1 81 ? 5.554 -4.769 -2.599 1.00 92.25 81 ILE A N 1
ATOM 634 C CA . ILE A 1 81 ? 4.789 -5.402 -3.682 1.00 92.25 81 ILE A CA 1
ATOM 635 C C . ILE A 1 81 ? 3.593 -6.151 -3.096 1.00 92.25 81 ILE A C 1
ATOM 637 O O . ILE A 1 81 ? 2.477 -6.076 -3.612 1.00 92.25 81 ILE A O 1
ATOM 641 N N . ARG A 1 82 ? 3.813 -6.839 -1.972 1.00 93.00 82 ARG A N 1
ATOM 642 C CA . ARG A 1 82 ? 2.765 -7.534 -1.231 1.00 93.00 82 ARG A CA 1
ATOM 643 C C . ARG A 1 82 ? 1.689 -6.562 -0.724 1.00 93.00 82 ARG A C 1
ATOM 645 O O . ARG A 1 82 ? 0.503 -6.812 -0.930 1.00 93.00 82 ARG A O 1
ATOM 652 N N . ARG A 1 83 ? 2.095 -5.431 -0.137 1.00 91.06 83 ARG A N 1
ATOM 653 C CA . ARG A 1 83 ? 1.202 -4.348 0.315 1.00 91.06 83 ARG A CA 1
ATOM 654 C C . ARG A 1 83 ? 0.452 -3.697 -0.843 1.00 91.06 83 ARG A C 1
ATOM 656 O O . ARG A 1 83 ? -0.743 -3.453 -0.717 1.00 91.06 83 ARG A O 1
ATOM 663 N N . GLY A 1 84 ? 1.124 -3.450 -1.969 1.00 92.19 84 GLY A N 1
ATOM 664 C CA . GLY A 1 84 ? 0.505 -2.920 -3.185 1.00 92.19 84 GLY A CA 1
ATOM 665 C C . GLY A 1 84 ? -0.629 -3.815 -3.688 1.00 92.19 84 GLY A C 1
ATOM 666 O O . GLY A 1 84 ? -1.739 -3.341 -3.917 1.00 92.19 84 GLY A O 1
ATOM 667 N N . LEU A 1 85 ? -0.404 -5.133 -3.747 1.00 95.38 85 LEU A N 1
ATOM 668 C CA . LEU A 1 85 ? -1.452 -6.100 -4.094 1.00 95.38 85 LEU A CA 1
ATOM 669 C C . LEU A 1 85 ? -2.595 -6.130 -3.074 1.00 95.38 85 LEU A C 1
ATOM 671 O O . LEU A 1 85 ? -3.756 -6.188 -3.473 1.00 95.38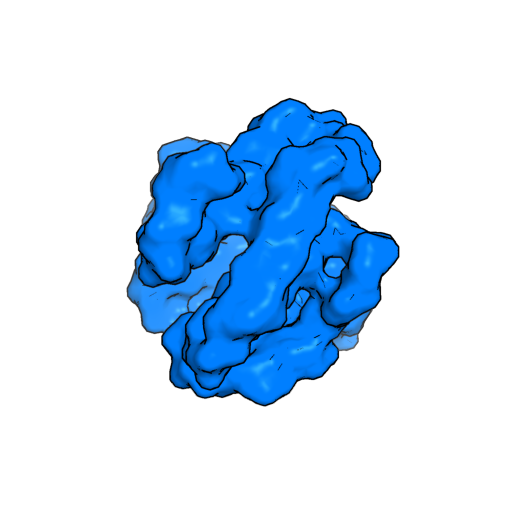 85 LEU A O 1
ATOM 675 N N . ALA A 1 86 ? -2.299 -6.055 -1.773 1.00 94.44 86 ALA A N 1
ATOM 676 C CA . ALA A 1 86 ? -3.339 -5.980 -0.748 1.00 94.44 86 ALA A CA 1
ATOM 677 C C . ALA A 1 86 ? -4.244 -4.754 -0.959 1.00 94.44 86 ALA A C 1
ATOM 679 O O . ALA A 1 86 ? -5.467 -4.873 -0.910 1.00 94.44 86 ALA A O 1
ATOM 680 N N . GLN A 1 87 ? -3.657 -3.597 -1.278 1.00 93.44 87 GLN A N 1
ATOM 681 C CA . GLN A 1 87 ? -4.405 -2.376 -1.584 1.00 93.44 87 GLN A CA 1
ATOM 682 C C . GLN A 1 87 ? -5.260 -2.508 -2.851 1.00 93.44 87 GLN A C 1
ATOM 684 O O . GLN A 1 87 ? -6.404 -2.055 -2.848 1.00 93.44 87 GLN A O 1
ATOM 689 N N . VAL A 1 88 ? -4.764 -3.177 -3.899 1.00 95.81 88 VAL A N 1
ATOM 690 C CA . VAL A 1 88 ? -5.556 -3.493 -5.104 1.00 95.81 88 VAL A CA 1
ATOM 691 C C . VAL A 1 88 ? -6.777 -4.341 -4.758 1.00 95.81 88 VAL A C 1
ATOM 693 O O . VAL A 1 88 ? -7.899 -3.975 -5.113 1.00 95.81 88 VAL A O 1
ATOM 696 N N . HIS A 1 89 ? -6.589 -5.429 -4.011 1.00 95.69 89 HIS A N 1
ATOM 697 C CA . HIS A 1 89 ? -7.694 -6.286 -3.581 1.00 95.69 89 HIS A CA 1
ATOM 698 C C . HIS A 1 89 ? -8.693 -5.522 -2.696 1.00 95.69 89 HIS A C 1
ATOM 700 O O . HIS A 1 89 ? -9.903 -5.617 -2.894 1.00 95.69 89 HIS A O 1
ATOM 706 N N . MET A 1 90 ? -8.217 -4.667 -1.783 1.00 94.19 90 MET A N 1
ATOM 707 C CA . MET A 1 90 ? -9.086 -3.789 -0.989 1.00 94.19 90 MET A CA 1
ATOM 708 C C . MET A 1 90 ? -9.878 -2.801 -1.850 1.00 94.19 90 MET A C 1
ATOM 710 O O . MET A 1 90 ? -11.059 -2.563 -1.586 1.00 94.19 90 MET A O 1
ATOM 714 N N . ALA A 1 91 ? -9.260 -2.211 -2.873 1.00 92.62 91 ALA A N 1
ATOM 715 C CA . ALA A 1 91 ? -9.934 -1.297 -3.791 1.00 92.62 91 ALA A CA 1
ATOM 716 C C . ALA A 1 91 ? -11.035 -2.008 -4.596 1.00 92.62 91 ALA A C 1
ATOM 718 O O . ALA A 1 91 ? -12.097 -1.427 -4.802 1.00 92.62 91 ALA A O 1
ATOM 719 N N . ARG A 1 92 ? -10.836 -3.285 -4.951 1.00 93.88 92 ARG A N 1
ATOM 720 C CA . ARG A 1 92 ? -11.857 -4.131 -5.597 1.00 93.88 92 ARG A CA 1
ATOM 721 C C . ARG A 1 92 ? -12.932 -4.679 -4.655 1.00 93.88 92 ARG A C 1
ATOM 723 O O . ARG A 1 92 ? -13.921 -5.229 -5.124 1.00 93.88 92 ARG A O 1
ATOM 730 N N . GLY A 1 93 ? -12.754 -4.550 -3.339 1.00 93.94 93 GLY A N 1
ATOM 731 C CA . GLY A 1 93 ? -13.644 -5.169 -2.349 1.00 93.94 93 GLY A CA 1
ATOM 732 C C . GLY A 1 93 ? -13.365 -6.658 -2.109 1.00 93.94 93 GLY A C 1
ATOM 733 O O . GLY A 1 93 ? -14.131 -7.330 -1.428 1.00 93.94 93 GLY A O 1
ATOM 734 N N . GLU A 1 94 ? -12.246 -7.173 -2.610 1.00 95.50 94 GLU A N 1
ATOM 735 C CA . GLU A 1 94 ? -11.773 -8.547 -2.427 1.00 95.50 94 GLU A CA 1
ATOM 736 C C . GLU A 1 94 ? -11.033 -8.670 -1.082 1.00 95.50 94 GLU A C 1
ATOM 738 O O . GLU A 1 94 ? -9.835 -8.952 -1.010 1.00 95.50 94 GLU A O 1
ATOM 743 N N . LEU A 1 95 ? -11.742 -8.386 0.012 1.00 94.31 95 LEU A N 1
ATOM 744 C CA . LEU A 1 95 ? -11.142 -8.183 1.336 1.00 94.31 95 LEU A CA 1
ATOM 745 C C . LEU A 1 95 ? -10.442 -9.442 1.876 1.00 94.31 95 LEU A C 1
ATOM 747 O O . LEU A 1 95 ? -9.421 -9.336 2.554 1.00 94.31 95 LEU A O 1
ATOM 751 N N . ASP A 1 96 ? -10.935 -10.631 1.532 1.00 93.81 96 ASP A N 1
ATOM 752 C CA . ASP A 1 96 ? -10.302 -11.900 1.911 1.00 93.81 96 ASP A CA 1
ATOM 753 C C . ASP A 1 96 ? -8.965 -12.119 1.213 1.00 93.81 96 ASP A C 1
ATOM 755 O O . ASP A 1 96 ? -7.976 -12.440 1.873 1.00 93.81 96 ASP A O 1
ATOM 759 N N . SER A 1 97 ? -8.893 -11.839 -0.088 1.00 93.94 97 SER A N 1
ATOM 760 C CA . SER A 1 97 ? -7.637 -11.868 -0.842 1.00 93.94 97 SER A CA 1
ATOM 761 C C . SER A 1 97 ? -6.625 -10.878 -0.265 1.00 93.94 97 SER A C 1
ATOM 763 O O . SER A 1 97 ? -5.461 -11.231 -0.072 1.00 93.94 97 SER A O 1
ATOM 765 N N . ALA A 1 98 ? -7.071 -9.668 0.091 1.00 93.69 98 ALA A N 1
ATOM 766 C CA . ALA A 1 98 ? -6.215 -8.670 0.727 1.00 93.69 98 ALA A CA 1
ATOM 767 C C . ALA A 1 98 ? -5.650 -9.152 2.073 1.00 93.69 98 ALA A C 1
ATOM 769 O O . ALA A 1 98 ? -4.462 -8.970 2.334 1.00 93.69 98 ALA A O 1
ATOM 770 N N . ALA A 1 99 ? -6.468 -9.810 2.903 1.00 91.38 99 ALA A N 1
ATOM 771 C CA . ALA A 1 99 ? -6.033 -10.319 4.203 1.00 91.38 99 ALA A CA 1
ATOM 772 C C . ALA A 1 99 ? -4.900 -11.344 4.095 1.00 91.38 99 ALA A C 1
ATOM 774 O O . ALA A 1 99 ? -4.000 -11.335 4.927 1.00 91.38 99 ALA A O 1
ATOM 775 N N . THR A 1 100 ? -4.905 -12.198 3.065 1.00 92.19 100 THR A N 1
ATOM 776 C CA . THR A 1 100 ? -3.839 -13.205 2.876 1.00 92.19 100 THR A CA 1
ATOM 777 C C . THR A 1 100 ? -2.468 -12.598 2.573 1.00 92.19 100 THR A C 1
ATOM 779 O O . THR A 1 100 ? -1.451 -13.282 2.670 1.00 92.19 100 THR A O 1
ATOM 782 N N . LEU A 1 101 ? -2.433 -11.322 2.186 1.00 90.56 101 LEU A N 1
ATOM 783 C CA . LEU A 1 101 ? -1.220 -10.607 1.805 1.00 90.56 101 LEU A CA 1
ATOM 784 C C . LEU A 1 101 ? -0.667 -9.741 2.939 1.00 90.56 101 LEU A C 1
ATOM 786 O O . LEU A 1 101 ? 0.426 -9.201 2.810 1.00 90.56 101 LEU A O 1
ATOM 790 N N . LEU A 1 102 ? -1.385 -9.575 4.042 1.00 87.12 102 LEU A N 1
ATOM 791 C CA . LEU A 1 102 ? -0.932 -8.742 5.150 1.00 87.12 102 LEU A CA 1
ATOM 792 C C . LEU A 1 102 ? -0.542 -9.624 6.327 1.00 87.12 102 LEU A C 1
ATOM 794 O O . LEU A 1 102 ? -1.149 -10.666 6.558 1.00 87.12 102 LEU A O 1
ATOM 798 N N . ASP A 1 103 ? 0.473 -9.199 7.075 1.00 80.69 103 ASP A N 1
ATOM 799 C CA . ASP A 1 103 ? 0.778 -9.803 8.367 1.00 80.69 103 ASP A CA 1
ATOM 800 C C . ASP A 1 103 ? -0.100 -9.125 9.433 1.00 80.69 103 ASP A C 1
ATOM 802 O O . ASP A 1 103 ? 0.090 -7.936 9.703 1.00 80.69 103 ASP A O 1
ATOM 806 N N . PRO A 1 104 ? -1.076 -9.834 10.032 1.00 71.62 104 PRO A N 1
ATOM 807 C CA . PRO A 1 104 ? -1.950 -9.263 11.048 1.00 71.62 104 PRO A CA 1
ATOM 808 C C . PRO A 1 104 ? -1.293 -9.220 12.437 1.00 71.62 104 PRO A C 1
ATOM 810 O O . PRO A 1 104 ? -1.947 -8.820 13.401 1.00 71.62 104 PRO A O 1
ATOM 813 N N . SER A 1 105 ? -0.045 -9.679 12.574 1.00 77.88 105 SER A N 1
ATOM 814 C CA . SER A 1 105 ? 0.671 -9.711 13.843 1.00 77.88 105 SER A CA 1
ATOM 815 C C . SER A 1 105 ? 0.813 -8.307 14.444 1.00 77.88 105 SER A C 1
ATOM 817 O O . SER A 1 105 ? 1.220 -7.375 13.750 1.00 77.88 105 SER A O 1
ATOM 819 N N . PRO A 1 106 ? 0.626 -8.142 15.766 1.00 69.31 106 PRO A N 1
ATOM 820 C CA . PRO A 1 106 ? 0.968 -6.900 16.463 1.00 69.31 106 PRO A CA 1
ATOM 821 C C . PRO A 1 106 ? 2.451 -6.515 16.339 1.00 69.31 106 PRO A C 1
ATOM 823 O O . PRO A 1 106 ? 2.820 -5.370 16.570 1.00 69.31 106 PRO A O 1
ATOM 826 N N . ARG A 1 107 ? 3.318 -7.472 15.977 1.00 74.44 107 ARG A N 1
ATOM 827 C CA . ARG A 1 107 ? 4.749 -7.246 15.718 1.00 74.44 107 ARG A CA 1
ATOM 828 C C . ARG A 1 107 ? 5.072 -7.025 14.241 1.00 74.44 107 ARG A C 1
ATOM 830 O O . ARG A 1 107 ? 6.247 -6.884 13.908 1.00 74.44 107 ARG A O 1
ATOM 837 N N . ALA A 1 108 ? 4.066 -7.031 13.367 1.00 78.38 108 ALA A N 1
ATOM 838 C CA . ALA A 1 108 ? 4.253 -6.729 11.959 1.00 78.38 108 ALA A CA 1
ATOM 839 C C . ALA A 1 108 ? 4.810 -5.312 11.793 1.00 78.38 108 ALA A C 1
ATOM 841 O O . ALA A 1 108 ? 4.699 -4.460 12.681 1.00 78.38 108 ALA A O 1
ATOM 842 N N . HIS A 1 109 ? 5.399 -5.053 10.632 1.00 79.06 109 HIS A N 1
ATOM 843 C CA . HIS A 1 109 ? 5.839 -3.715 10.271 1.00 79.06 109 HIS A CA 1
ATOM 844 C C . HIS A 1 109 ? 4.655 -2.735 10.325 1.00 79.06 109 HIS A C 1
ATOM 846 O O . HIS A 1 109 ? 3.549 -3.087 9.920 1.00 79.06 109 HIS A O 1
ATOM 852 N N . TRP A 1 110 ? 4.879 -1.501 10.778 1.00 76.50 110 TRP A N 1
ATOM 853 C CA . TRP A 1 110 ? 3.806 -0.527 11.027 1.00 76.50 110 TRP A CA 1
ATOM 854 C C . TRP A 1 110 ? 2.892 -0.299 9.811 1.00 76.50 110 TRP A C 1
ATOM 856 O O . TRP A 1 110 ? 1.675 -0.316 9.955 1.00 76.50 110 TRP A O 1
ATOM 866 N N . ILE A 1 111 ? 3.448 -0.234 8.593 1.00 79.25 111 ILE A N 1
ATOM 867 C CA . ILE A 1 111 ? 2.644 -0.149 7.355 1.00 79.25 111 ILE A CA 1
ATOM 868 C C . ILE A 1 111 ? 1.655 -1.318 7.233 1.00 79.25 111 ILE A C 1
ATOM 870 O O . ILE A 1 111 ? 0.501 -1.109 6.870 1.00 79.25 111 ILE A O 1
ATOM 874 N N . ASP A 1 112 ? 2.082 -2.549 7.533 1.00 83.50 112 ASP A N 1
ATOM 875 C CA . ASP A 1 112 ? 1.195 -3.716 7.455 1.00 83.50 112 ASP A CA 1
ATOM 876 C C . ASP A 1 112 ? 0.072 -3.613 8.495 1.00 83.50 112 ASP A C 1
ATOM 878 O O . ASP A 1 112 ? -1.076 -3.946 8.191 1.00 83.50 112 ASP A O 1
ATOM 882 N N . ARG A 1 113 ? 0.362 -3.081 9.689 1.00 83.62 113 ARG A N 1
ATOM 883 C CA . ARG A 1 113 ? -0.649 -2.869 10.733 1.00 83.62 113 ARG A CA 1
ATOM 884 C C . ARG A 1 113 ? -1.671 -1.803 10.338 1.00 83.62 113 ARG A C 1
ATOM 886 O O . ARG A 1 113 ? -2.869 -2.068 10.434 1.00 83.62 113 ARG A O 1
ATOM 893 N N . VAL A 1 114 ? -1.227 -0.672 9.780 1.00 81.50 114 VAL A N 1
ATOM 894 C CA . VAL A 1 114 ? -2.103 0.395 9.256 1.00 81.50 114 VAL A CA 1
ATOM 895 C C . VAL A 1 114 ? -3.010 -0.126 8.141 1.00 81.50 114 VAL A C 1
ATOM 897 O O . VAL A 1 114 ? -4.229 0.049 8.193 1.00 81.50 114 VAL A O 1
ATOM 900 N N . ILE A 1 115 ? -2.449 -0.817 7.139 1.00 86.75 115 ILE A N 1
ATOM 901 C CA . ILE A 1 115 ? -3.253 -1.375 6.039 1.00 86.75 115 ILE A CA 1
ATOM 902 C C . ILE A 1 115 ? -4.241 -2.413 6.587 1.00 86.75 115 ILE A C 1
ATOM 904 O O . ILE A 1 115 ? -5.396 -2.451 6.161 1.00 86.75 115 ILE A O 1
ATOM 908 N N . SER A 1 116 ? -3.836 -3.210 7.576 1.00 88.31 116 SER A N 1
ATOM 909 C CA . SER A 1 116 ? -4.725 -4.197 8.184 1.00 88.31 116 SER A CA 1
ATOM 910 C C . SER A 1 116 ? -5.838 -3.568 9.037 1.00 88.31 116 SER A C 1
ATOM 912 O O . SER A 1 116 ? -6.935 -4.120 9.088 1.00 88.31 116 SER A O 1
ATOM 914 N N . ALA A 1 117 ? -5.603 -2.416 9.676 1.00 86.75 117 ALA A N 1
ATOM 915 C CA . ALA A 1 117 ? -6.648 -1.641 10.354 1.00 86.75 117 ALA A CA 1
ATOM 916 C C . ALA A 1 117 ? -7.684 -1.117 9.347 1.00 86.75 117 ALA A C 1
ATOM 918 O O . ALA A 1 117 ? -8.888 -1.300 9.524 1.00 86.75 117 ALA A O 1
ATOM 919 N N . LYS A 1 118 ? -7.213 -0.567 8.221 1.00 87.31 118 LYS A N 1
ATOM 920 C CA . LYS A 1 118 ? -8.075 -0.133 7.113 1.00 87.31 118 LYS A CA 1
ATOM 921 C C . LYS A 1 118 ? -8.856 -1.297 6.494 1.00 87.31 118 LYS A C 1
ATOM 923 O O . LYS A 1 118 ? -10.004 -1.127 6.089 1.00 87.31 118 LYS A O 1
ATOM 928 N N . LEU A 1 119 ? -8.254 -2.482 6.412 1.00 90.69 119 LEU A N 1
ATOM 929 C CA . LEU A 1 119 ? -8.931 -3.692 5.950 1.00 90.69 119 LEU A CA 1
ATOM 930 C C . LEU A 1 119 ? -10.067 -4.104 6.893 1.00 90.69 119 LEU A C 1
ATOM 932 O O . LEU A 1 119 ? -11.166 -4.370 6.412 1.00 90.69 119 LEU A O 1
ATOM 936 N N . ALA A 1 120 ? -9.823 -4.112 8.208 1.00 89.62 120 ALA A N 1
ATOM 937 C CA . ALA A 1 120 ? -10.855 -4.381 9.212 1.00 89.62 120 ALA A CA 1
ATOM 938 C C . ALA A 1 120 ? -12.016 -3.381 9.099 1.00 89.62 120 ALA A C 1
ATOM 940 O O . ALA A 1 120 ? -13.177 -3.780 9.052 1.00 89.62 120 ALA A O 1
ATOM 941 N N . TRP A 1 121 ? -11.700 -2.094 8.916 1.00 89.06 121 TRP A N 1
ATOM 942 C CA . TRP A 1 121 ? -12.711 -1.063 8.680 1.00 89.06 121 TRP A CA 1
ATOM 943 C C . TRP A 1 121 ? -13.570 -1.372 7.448 1.00 89.06 121 TRP A C 1
ATOM 945 O O . TRP A 1 121 ? -14.797 -1.381 7.513 1.00 89.06 121 TRP A O 1
ATOM 955 N N . ARG A 1 122 ? -12.932 -1.709 6.319 1.00 89.00 122 ARG A N 1
ATOM 956 C CA . ARG A 1 122 ? -13.626 -2.044 5.064 1.00 89.00 122 ARG A CA 1
ATOM 957 C C . ARG A 1 122 ? -14.479 -3.311 5.152 1.00 89.00 122 ARG A C 1
ATOM 959 O O . ARG A 1 122 ? -15.428 -3.424 4.382 1.00 89.00 122 ARG A O 1
ATOM 966 N N . ARG A 1 123 ? -14.149 -4.241 6.053 1.00 89.94 123 ARG A N 1
ATOM 967 C CA . ARG A 1 123 ? -14.948 -5.447 6.332 1.00 89.94 123 ARG A CA 1
ATOM 968 C C . ARG A 1 123 ? -16.180 -5.170 7.193 1.00 89.94 123 ARG A C 1
ATOM 970 O O . ARG A 1 123 ? -17.075 -6.006 7.227 1.00 89.94 123 ARG A O 1
ATOM 977 N N . GLY A 1 124 ? -16.243 -4.007 7.842 1.00 88.31 124 GLY A N 1
ATOM 978 C CA . GLY A 1 124 ? -17.260 -3.695 8.846 1.00 88.31 124 GLY A CA 1
ATOM 979 C C . GLY A 1 124 ? -16.904 -4.201 10.246 1.00 88.31 124 GLY A C 1
ATOM 980 O O . GLY A 1 124 ? -17.739 -4.135 11.143 1.00 88.31 124 GLY A O 1
ATOM 981 N N . ASP A 1 125 ? -15.669 -4.667 10.456 1.00 90.19 125 ASP A N 1
ATOM 982 C CA . ASP A 1 125 ? -15.167 -5.111 11.758 1.00 90.19 125 ASP A CA 1
ATOM 983 C C . ASP A 1 125 ? -14.740 -3.886 12.592 1.00 90.19 125 ASP A C 1
ATOM 985 O O . ASP A 1 125 ? -13.562 -3.704 12.910 1.00 90.19 125 ASP A O 1
ATOM 989 N N . THR A 1 126 ? -15.692 -3.000 12.904 1.00 87.50 126 THR A N 1
ATOM 990 C CA . THR A 1 126 ? -15.449 -1.689 13.536 1.00 87.50 126 THR A CA 1
ATOM 991 C C . THR A 1 126 ? -14.626 -1.799 14.821 1.00 87.50 126 THR A C 1
ATOM 993 O O . THR A 1 126 ? -13.653 -1.064 14.983 1.00 87.50 126 THR A O 1
ATOM 996 N N . ASP A 1 127 ? -14.935 -2.764 15.690 1.00 87.75 127 ASP A N 1
ATOM 997 C CA . ASP A 1 127 ? -14.210 -2.976 16.950 1.00 87.75 127 ASP A CA 1
ATOM 998 C C . ASP A 1 127 ? -12.736 -3.359 16.725 1.00 87.75 127 ASP A C 1
ATOM 1000 O O . ASP A 1 127 ? -11.842 -2.943 17.466 1.00 87.75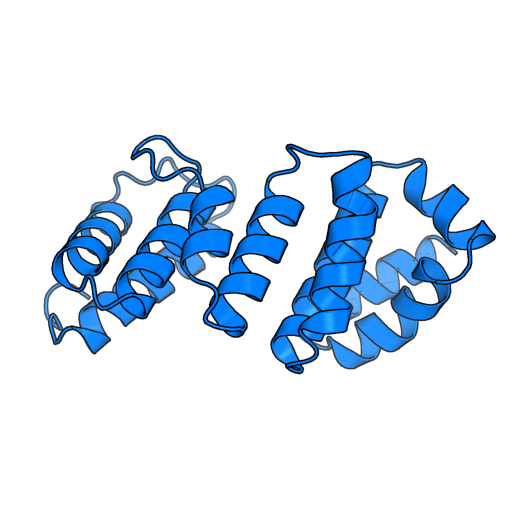 127 ASP A O 1
ATOM 1004 N N . GLU A 1 128 ? -12.462 -4.158 15.690 1.00 87.06 128 GLU A N 1
ATOM 1005 C CA . GLU A 1 128 ? -11.101 -4.543 15.305 1.00 87.06 128 GLU A CA 1
ATOM 1006 C C . GLU A 1 128 ? -10.341 -3.356 14.720 1.00 87.06 128 GLU A C 1
ATOM 1008 O O . GLU A 1 128 ? -9.183 -3.129 15.076 1.00 87.06 128 GLU A O 1
ATOM 1013 N N . ALA A 1 129 ? -10.997 -2.585 13.854 1.00 86.56 129 ALA A N 1
ATOM 1014 C CA . ALA A 1 129 ? -10.417 -1.405 13.231 1.00 86.56 129 ALA A CA 1
ATOM 1015 C C . ALA A 1 129 ? -10.025 -0.348 14.274 1.00 86.56 129 ALA A C 1
ATOM 1017 O O . ALA A 1 129 ? -8.885 0.116 14.266 1.00 86.56 129 ALA A O 1
ATOM 1018 N N . VAL A 1 130 ? -10.930 -0.035 15.208 1.00 86.12 130 VAL A N 1
ATOM 1019 C CA . VAL A 1 130 ? -10.700 0.925 16.299 1.00 86.12 130 VAL A CA 1
ATOM 1020 C C . VAL A 1 130 ? -9.554 0.471 17.194 1.00 86.12 130 VAL A C 1
ATOM 1022 O O . VAL A 1 130 ? -8.628 1.238 17.446 1.00 86.12 130 VAL A O 1
ATOM 1025 N N . ARG A 1 131 ? -9.558 -0.790 17.642 1.00 86.94 131 ARG A N 1
ATOM 1026 C CA . ARG A 1 131 ? -8.495 -1.299 18.520 1.00 86.94 131 ARG A CA 1
ATOM 1027 C C . ARG A 1 131 ? -7.120 -1.225 17.858 1.00 86.94 131 ARG A C 1
ATOM 1029 O O . ARG A 1 131 ? -6.140 -0.885 18.520 1.00 86.94 131 ARG A O 1
ATOM 1036 N N . ARG A 1 132 ? -7.036 -1.541 16.563 1.00 85.56 132 ARG A N 1
ATOM 1037 C CA . ARG A 1 132 ? -5.784 -1.421 15.806 1.00 85.56 132 ARG A CA 1
ATOM 1038 C C . ARG A 1 132 ? -5.361 0.033 15.648 1.00 85.56 132 ARG A C 1
ATOM 1040 O O . ARG A 1 132 ? -4.203 0.328 15.901 1.00 85.56 132 ARG A O 1
ATOM 1047 N N . ALA A 1 133 ? -6.284 0.931 15.307 1.00 82.00 133 ALA A N 1
ATOM 1048 C CA . ALA A 1 133 ? -5.998 2.359 15.191 1.00 82.00 133 ALA A CA 1
ATOM 1049 C C . ALA A 1 133 ? -5.464 2.948 16.509 1.00 82.00 133 ALA A C 1
ATOM 1051 O O . ALA A 1 133 ? -4.419 3.590 16.504 1.00 82.00 133 ALA A O 1
ATOM 1052 N N . LEU A 1 134 ? -6.100 2.639 17.644 1.00 82.62 134 LEU A N 1
ATOM 1053 C CA . LEU A 1 134 ? -5.622 3.050 18.970 1.00 82.62 134 LEU A CA 1
ATOM 1054 C C . LEU A 1 134 ? -4.221 2.506 19.283 1.00 82.62 134 LEU A C 1
ATOM 1056 O O . LEU A 1 134 ? -3.409 3.217 19.862 1.00 82.62 134 LEU A O 1
ATOM 1060 N N . THR A 1 135 ? -3.915 1.272 18.867 1.00 81.44 135 THR A N 1
ATOM 1061 C CA . THR A 1 135 ? -2.572 0.687 19.043 1.00 81.44 135 THR A CA 1
ATOM 1062 C C . THR A 1 135 ? -1.510 1.459 18.255 1.00 81.44 135 THR A C 1
ATOM 1064 O O . THR A 1 135 ? -0.397 1.635 18.743 1.00 81.44 135 THR A O 1
ATOM 1067 N N . GLU A 1 136 ? -1.835 1.943 17.051 1.00 76.25 136 GLU A N 1
ATOM 1068 C CA . GLU A 1 136 ? -0.908 2.788 16.288 1.00 76.25 136 GLU A CA 1
ATOM 1069 C C . GLU A 1 136 ? -0.727 4.175 16.933 1.00 76.25 136 GLU A C 1
ATOM 1071 O O . GLU A 1 136 ? 0.367 4.730 16.863 1.00 76.25 136 GLU A O 1
ATOM 1076 N N . LEU A 1 137 ? -1.760 4.731 17.582 1.00 73.56 137 LEU A N 1
ATOM 1077 C CA . LEU A 1 137 ? -1.697 6.051 18.229 1.00 73.56 137 LEU A CA 1
ATOM 1078 C C . LEU A 1 137 ? -1.035 6.040 19.621 1.00 73.56 137 LEU A C 1
ATOM 1080 O O . LEU A 1 137 ? -0.450 7.048 20.011 1.00 73.56 137 LEU A O 1
ATOM 1084 N N . ASP A 1 138 ? -1.060 4.924 20.357 1.00 73.88 138 ASP A N 1
ATOM 1085 C CA . ASP A 1 138 ? -0.503 4.792 21.723 1.00 73.88 138 ASP A CA 1
ATOM 1086 C C . ASP A 1 138 ? 1.046 4.807 21.776 1.00 73.88 138 ASP A C 1
ATOM 1088 O O . ASP A 1 138 ? 1.673 4.386 22.747 1.00 73.88 138 ASP A O 1
ATOM 1092 N N . GLY A 1 139 ? 1.717 5.249 20.707 1.00 62.75 139 GLY A N 1
ATOM 1093 C CA . GLY A 1 139 ? 3.174 5.422 20.681 1.00 62.75 139 GLY A CA 1
ATOM 1094 C C . GLY A 1 139 ? 3.978 4.122 20.803 1.00 62.75 139 GLY A C 1
ATOM 1095 O O . GLY A 1 139 ? 5.198 4.166 20.946 1.00 62.75 139 GLY A O 1
ATOM 1096 N N . SER A 1 140 ? 3.327 2.957 20.711 1.00 56.94 140 SER A N 1
ATOM 1097 C CA . SER A 1 140 ? 3.981 1.643 20.620 1.00 56.94 140 SER A CA 1
ATOM 1098 C C . SER A 1 140 ? 4.505 1.344 19.209 1.00 56.94 140 SER A C 1
ATOM 1100 O O . SER A 1 140 ? 5.048 0.263 18.956 1.00 56.94 140 SER A O 1
ATOM 1102 N N . LEU A 1 141 ? 4.395 2.317 18.297 1.00 55.50 141 LEU A N 1
ATOM 1103 C CA . LEU A 1 141 ? 5.158 2.351 17.061 1.00 55.50 141 LEU A CA 1
ATOM 1104 C C . LEU A 1 141 ? 6.653 2.280 17.425 1.00 55.50 141 LEU A C 1
ATOM 1106 O O . LEU A 1 141 ? 7.154 3.182 18.098 1.00 55.50 141 LEU A O 1
ATOM 1110 N N . PRO A 1 142 ? 7.407 1.242 17.014 1.00 54.06 142 PRO A N 1
ATOM 1111 C CA . PRO A 1 142 ? 8.857 1.396 16.984 1.00 54.06 142 PRO A CA 1
ATOM 1112 C C . PRO A 1 142 ? 9.146 2.635 16.124 1.00 54.06 142 PRO A C 1
ATOM 1114 O O . PRO A 1 142 ? 8.480 2.760 15.094 1.00 54.06 142 PRO A O 1
ATOM 1117 N N . PRO A 1 143 ? 10.069 3.537 16.517 1.00 52.16 143 PRO A N 1
ATOM 1118 C CA . PRO A 1 143 ? 10.333 4.748 15.744 1.00 52.16 143 PRO A CA 1
ATOM 1119 C C . PRO A 1 143 ? 10.558 4.343 14.287 1.00 52.16 143 PRO A C 1
ATOM 1121 O O . PRO A 1 143 ? 11.476 3.561 14.007 1.00 52.16 143 PRO A O 1
ATOM 1124 N N . ALA A 1 144 ? 9.673 4.772 13.379 1.00 54.03 144 ALA A N 1
ATOM 1125 C CA . ALA A 1 144 ? 9.871 4.486 11.972 1.00 54.03 144 ALA A CA 1
ATOM 1126 C C . ALA A 1 144 ? 11.161 5.178 11.530 1.00 54.03 144 ALA A C 1
ATOM 1128 O O . ALA A 1 144 ? 11.587 6.186 12.097 1.00 54.03 144 ALA A O 1
ATOM 1129 N N . GLY A 1 145 ? 11.820 4.615 10.518 1.00 56.59 145 GLY A N 1
ATOM 1130 C CA . GLY A 1 145 ? 13.100 5.131 10.033 1.00 56.59 145 GLY A CA 1
ATOM 1131 C C . GLY A 1 145 ? 13.078 6.622 9.653 1.00 56.59 145 GLY A C 1
ATOM 1132 O O . GLY A 1 145 ? 14.143 7.237 9.657 1.00 56.59 145 GLY A O 1
ATOM 1133 N N . HIS A 1 146 ? 11.905 7.214 9.366 1.00 52.84 146 HIS A N 1
ATOM 1134 C CA . HIS A 1 146 ? 11.742 8.619 8.988 1.00 52.84 146 HIS A CA 1
ATOM 1135 C C . HIS A 1 146 ? 10.451 9.259 9.574 1.00 52.84 146 HIS A C 1
ATOM 1137 O O . HIS A 1 146 ? 9.383 8.665 9.463 1.00 52.84 146 HIS A O 1
ATOM 1143 N N . PRO A 1 147 ? 10.482 10.495 10.122 1.00 54.06 147 PRO A N 1
ATOM 1144 C CA . PRO A 1 147 ? 9.340 11.115 10.828 1.00 54.06 147 PRO A CA 1
ATOM 1145 C C . PRO A 1 147 ? 8.038 11.299 10.026 1.00 54.06 147 PRO A C 1
ATOM 1147 O O . PRO A 1 147 ? 6.958 11.423 10.598 1.00 54.06 147 PRO A O 1
ATOM 1150 N N . TRP A 1 148 ? 8.126 11.361 8.697 1.00 49.25 148 TRP A N 1
ATOM 1151 C CA . TRP A 1 148 ? 6.961 11.564 7.823 1.00 49.25 148 TRP A CA 1
ATOM 1152 C C . TRP A 1 148 ? 6.177 10.273 7.569 1.00 49.25 148 TRP A C 1
ATOM 1154 O O . TRP A 1 148 ? 4.988 10.323 7.257 1.00 49.25 148 TRP A O 1
ATOM 1164 N N . ASP A 1 149 ? 6.830 9.130 7.757 1.00 56.38 149 ASP A N 1
ATOM 1165 C CA . ASP A 1 149 ? 6.209 7.816 7.654 1.00 56.38 149 ASP A CA 1
ATOM 1166 C C . ASP A 1 149 ? 5.250 7.575 8.832 1.00 56.38 149 ASP A C 1
ATOM 1168 O O . ASP A 1 149 ? 4.113 7.136 8.637 1.00 56.38 149 ASP A O 1
ATOM 1172 N N . ASP A 1 150 ? 5.668 7.980 10.037 1.00 63.91 150 ASP A N 1
ATOM 1173 C CA . ASP A 1 150 ? 4.836 7.965 11.244 1.00 63.91 150 ASP A CA 1
ATOM 1174 C C . ASP A 1 150 ? 3.615 8.882 11.086 1.00 63.91 150 ASP A C 1
ATOM 1176 O O . ASP A 1 150 ? 2.491 8.484 11.386 1.00 63.91 150 ASP A O 1
ATOM 1180 N N . ALA A 1 151 ? 3.796 10.089 10.540 1.00 68.06 151 ALA A N 1
ATOM 1181 C CA . ALA A 1 151 ? 2.691 11.022 10.321 1.00 68.06 151 ALA A CA 1
ATOM 1182 C C . ALA A 1 151 ? 1.602 10.435 9.404 1.00 68.06 151 ALA A C 1
ATOM 1184 O O . ALA A 1 151 ? 0.412 10.575 9.687 1.00 68.06 151 ALA A O 1
ATOM 1185 N N . GLY A 1 152 ? 1.987 9.733 8.332 1.00 70.62 152 GLY A N 1
ATOM 1186 C CA . GLY A 1 152 ? 1.036 9.071 7.436 1.00 70.62 152 GLY A CA 1
ATOM 1187 C C . GLY A 1 152 ? 0.253 7.944 8.119 1.00 70.62 152 GLY A C 1
ATOM 1188 O O . GLY A 1 152 ? -0.961 7.835 7.928 1.00 70.62 152 GLY A O 1
ATOM 1189 N N . ALA A 1 153 ? 0.927 7.135 8.940 1.00 69.62 153 ALA A N 1
ATOM 1190 C CA . ALA A 1 153 ? 0.304 6.075 9.733 1.00 69.62 153 ALA A CA 1
ATOM 1191 C C . ALA A 1 153 ? -0.732 6.629 10.718 1.00 69.62 153 ALA A C 1
ATOM 1193 O O . ALA A 1 153 ? -1.879 6.177 10.739 1.00 69.62 153 ALA A O 1
ATOM 1194 N N . LEU A 1 154 ? -0.322 7.636 11.494 1.00 78.19 154 LEU A N 1
ATOM 1195 C CA . LEU A 1 154 ? -1.139 8.272 12.523 1.00 78.19 154 LEU A CA 1
ATOM 1196 C C . LEU A 1 154 ? -2.359 8.967 11.909 1.00 78.19 154 LEU A C 1
ATOM 1198 O O . LEU A 1 154 ? -3.457 8.838 12.439 1.00 78.19 154 LEU A O 1
ATOM 1202 N N . LEU A 1 155 ? -2.212 9.620 10.749 1.00 81.81 155 LEU A N 1
ATOM 1203 C CA . LEU A 1 155 ? -3.341 10.227 10.034 1.00 81.81 155 LEU A CA 1
ATOM 1204 C C . LEU A 1 155 ? -4.392 9.192 9.613 1.00 81.81 155 LEU A C 1
ATOM 1206 O O . LEU A 1 155 ? -5.588 9.431 9.758 1.00 81.81 155 LEU A O 1
ATOM 1210 N N . GLN A 1 156 ? -3.967 8.035 9.098 1.00 81.31 156 GLN A N 1
ATOM 1211 C CA . GLN A 1 156 ? -4.902 6.973 8.711 1.00 81.31 156 GLN A CA 1
ATOM 1212 C C . GLN A 1 156 ? -5.579 6.344 9.937 1.00 81.31 156 GLN A C 1
ATOM 1214 O O . GLN A 1 156 ? -6.773 6.053 9.886 1.00 81.31 156 GLN A O 1
ATOM 1219 N N . ALA A 1 157 ? -4.842 6.157 11.036 1.00 83.44 157 ALA A N 1
ATOM 1220 C CA . ALA A 1 157 ? -5.401 5.676 12.297 1.00 83.44 157 ALA A CA 1
ATOM 1221 C C . ALA A 1 157 ? -6.427 6.666 12.874 1.00 83.44 157 ALA A C 1
ATOM 1223 O O . ALA A 1 157 ? -7.551 6.268 13.177 1.00 83.44 157 ALA A O 1
ATOM 1224 N N . GLY A 1 158 ? -6.087 7.957 12.931 1.00 85.50 158 GLY A N 1
ATOM 1225 C CA . GLY A 1 158 ? -6.997 9.021 13.357 1.00 85.50 158 GLY A CA 1
ATOM 1226 C C . GLY A 1 158 ? -8.256 9.090 12.490 1.00 85.50 158 GLY A C 1
ATOM 1227 O O . GLY A 1 158 ? -9.358 9.179 13.022 1.00 85.50 158 GLY A O 1
ATOM 1228 N N . GLN A 1 159 ? -8.138 8.937 11.164 1.00 86.94 159 GLN A N 1
ATOM 1229 C CA . GLN A 1 159 ? -9.308 8.908 10.277 1.00 86.94 159 GLN A CA 1
ATOM 1230 C C . GLN A 1 159 ? -10.264 7.750 10.600 1.00 86.94 159 GLN A C 1
ATOM 1232 O O . GLN A 1 159 ? -11.473 7.954 10.603 1.00 86.94 159 GLN A O 1
ATOM 1237 N N . ILE A 1 160 ? -9.746 6.556 10.913 1.00 86.31 160 ILE A N 1
ATOM 1238 C CA . ILE A 1 160 ? -10.580 5.415 11.330 1.00 86.31 160 ILE A CA 1
ATOM 1239 C C . ILE A 1 160 ? -11.352 5.748 12.615 1.00 86.31 160 ILE A C 1
ATOM 1241 O O . ILE A 1 160 ? -12.528 5.410 12.727 1.00 86.31 160 ILE A O 1
ATOM 1245 N N . LEU A 1 161 ? -10.715 6.422 13.577 1.00 85.38 161 LEU A N 1
ATOM 1246 C CA . LEU A 1 161 ? -11.367 6.826 14.826 1.00 85.38 161 LEU A CA 1
ATOM 1247 C C . LEU A 1 161 ? -12.423 7.911 14.603 1.00 85.38 161 LEU A C 1
ATOM 1249 O O . LEU A 1 161 ? -13.525 7.801 15.142 1.00 85.38 161 LEU A O 1
ATOM 1253 N N . LEU A 1 162 ? -12.137 8.904 13.756 1.00 87.69 162 LEU A N 1
ATOM 1254 C CA . LEU A 1 162 ? -13.114 9.919 13.353 1.00 87.69 162 LEU A CA 1
ATOM 1255 C C . LEU A 1 162 ? -14.331 9.286 12.673 1.00 87.69 162 LEU A C 1
ATOM 1257 O O . LEU A 1 162 ? -15.464 9.596 13.045 1.00 87.69 162 LEU A O 1
ATOM 1261 N N . ASP A 1 163 ? -14.110 8.363 11.735 1.00 85.94 163 ASP A N 1
ATOM 1262 C CA . ASP A 1 163 ? -15.186 7.649 11.043 1.00 85.94 163 ASP A CA 1
ATOM 1263 C C . ASP A 1 163 ? -15.999 6.763 12.009 1.00 85.94 163 ASP A C 1
ATOM 1265 O O . ASP A 1 163 ? -17.193 6.538 11.796 1.00 85.94 163 ASP A O 1
ATOM 1269 N N . ALA A 1 164 ? -15.380 6.291 13.099 1.00 86.12 164 ALA A N 1
ATOM 1270 C CA . ALA A 1 164 ? -16.031 5.558 14.187 1.00 86.12 164 ALA A CA 1
ATOM 1271 C C . ALA A 1 164 ? -16.736 6.462 15.223 1.00 86.12 164 ALA A C 1
ATOM 1273 O O . ALA A 1 164 ? -17.406 5.950 16.120 1.00 86.12 164 ALA A O 1
ATOM 1274 N N . GLY A 1 165 ? -16.598 7.789 15.123 1.00 87.62 165 GLY A N 1
ATOM 1275 C CA . GLY A 1 165 ? -17.161 8.757 16.071 1.00 87.62 165 GLY A CA 1
ATOM 1276 C C . GLY A 1 165 ? -16.345 8.970 17.356 1.00 87.62 165 GLY A C 1
ATOM 1277 O O . GLY A 1 165 ? -16.835 9.617 18.282 1.00 87.62 165 GLY A O 1
ATOM 1278 N N . LEU A 1 166 ? -15.112 8.464 17.421 1.00 87.75 166 LEU A N 1
ATOM 1279 C CA . LEU A 1 166 ? -14.192 8.573 18.560 1.00 87.75 166 LEU A CA 1
ATOM 1280 C C . LEU A 1 166 ? -13.297 9.813 18.425 1.00 87.75 166 LEU A C 1
ATOM 1282 O O . LEU A 1 166 ? -12.098 9.729 18.180 1.00 87.75 166 LEU A O 1
ATOM 1286 N N . VAL A 1 167 ? -13.915 10.993 18.524 1.00 87.25 167 VAL A N 1
ATOM 1287 C CA . VAL A 1 167 ? -13.255 12.290 18.268 1.00 87.25 167 VAL A CA 1
ATOM 1288 C C . VAL A 1 167 ? -12.239 12.672 19.350 1.00 87.25 167 VAL A C 1
ATOM 1290 O O . VAL A 1 167 ? -11.339 13.453 19.074 1.00 87.25 167 VAL A O 1
ATOM 1293 N N . ALA A 1 168 ? -12.383 12.176 20.582 1.00 84.75 168 ALA A N 1
ATOM 1294 C CA . ALA A 1 168 ? -11.457 12.510 21.668 1.00 84.75 168 ALA A CA 1
ATOM 1295 C C . ALA A 1 168 ? -10.149 11.708 21.584 1.00 84.75 168 ALA A C 1
ATOM 1297 O O . ALA A 1 168 ? -9.121 12.146 22.096 1.00 84.75 168 ALA A O 1
ATOM 1298 N N . GLU A 1 169 ? -10.220 10.528 20.974 1.00 81.25 169 GLU A N 1
ATOM 1299 C CA . GLU A 1 169 ? -9.120 9.592 20.788 1.00 81.25 169 GLU A CA 1
ATOM 1300 C C . GLU A 1 169 ? -8.364 9.797 19.465 1.00 81.25 169 GLU A C 1
ATOM 1302 O O . GLU A 1 169 ? -7.236 9.318 19.347 1.00 81.25 169 GLU A O 1
ATOM 1307 N N . ALA A 1 170 ? -8.985 10.467 18.487 1.00 78.75 170 ALA A N 1
ATOM 1308 C CA . ALA A 1 170 ? -8.407 10.821 17.188 1.00 78.75 170 ALA A CA 1
ATOM 1309 C C . ALA A 1 170 ? -7.486 12.048 17.261 1.00 78.75 170 ALA A C 1
ATOM 1311 O O . ALA A 1 170 ? -6.435 12.014 16.580 1.00 78.75 170 ALA A O 1
#

Secondary structure (DSSP, 8-state):
-HHHHHHHHHHHHTT-HHHHHHHHHHHHHSHHHHHHHHTSHHHHHHHHHHHHHHHHHTT-HHHHHHHHHHHHTT-TT-HHHHHHHHHHHHHHT-HHHHHTTS---TTS-HHHHHHHHHHHHHHT-HHHHHHHHHHHHTT-S---SSHHHHHHHHHHHHHHHHHTT-TTT-

Foldseek 3Di:
DVVLLVVLLVCVVVVNLVVSCVSLVVLCPDPVSLVVQVVDLVSLLSSLLSNLVSCVVVVVLVRNQVSLVVSCVVVVPDLSSLQSNLSSCLSVLVLVSSVVSADCDPPGQLSSLLSVLVSCVSVVVLVSNLVSLLSLVVPPHPPPPDPVVSVVSNVSSQVSCVVVVNNVSD

Sequence (170 aa):
MLDRVFDGFEAAASGDHERADEILRPLFDDPRCWEVIATDPLMRTGVAYTLGIGDLHAGRLDRAEATFRRVKSDMPDHPEIRRGLAQVHMARGELDSAATLLDPSPRAHWIDRVISAKLAWRRGDTDEAVRRALTELDGSLPPAGHPWDDAGALLQAGQILLDAGLVAEA

Radius of gyration: 16.96 Å; chains: 1; bounding box: 36×29×45 Å

pLDDT: mean 87.01, std 10.88, range [49.25, 97.88]